Protein AF-A0A2N8BZ71-F1 (afdb_monomer)

Foldseek 3Di:
DDDDDFAFDDFDPVDDDPNHGHQAFQGQTPVGDTDHDPDPVSDPDPDDPPVPPVDDDDD

Secondary structure (DSSP, 8-state):
---S---B----SS-EETTEEPP-TTPBBTTSPBP--SSGGGS--SS------------

Structure (mmCIF, N/CA/C/O backbone):
data_AF-A0A2N8BZ71-F1
#
_entry.id   AF-A0A2N8BZ71-F1
#
loop_
_atom_site.group_PDB
_atom_site.id
_atom_site.type_symbol
_atom_site.label_atom_id
_atom_site.label_alt_id
_atom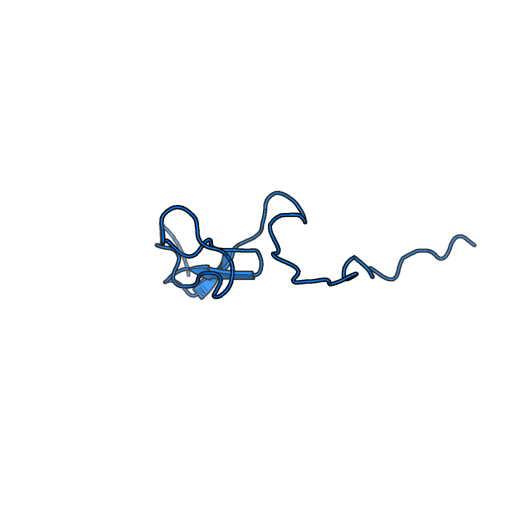_site.label_comp_id
_atom_site.label_asym_id
_atom_site.label_entity_id
_atom_site.label_seq_id
_atom_site.pdbx_PDB_ins_code
_atom_site.Cartn_x
_atom_site.Cartn_y
_atom_site.Cartn_z
_atom_site.occupancy
_atom_site.B_iso_or_equiv
_a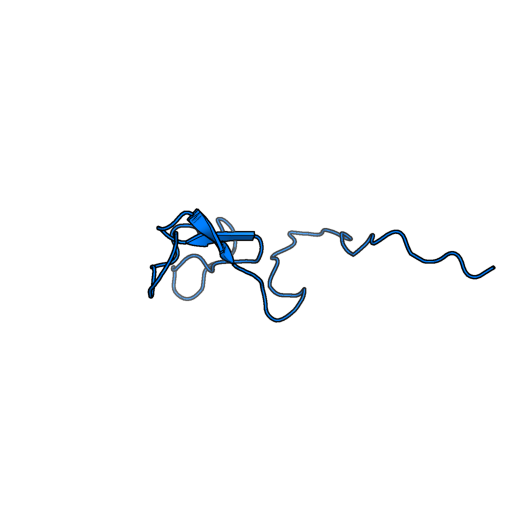tom_site.auth_seq_id
_atom_site.auth_comp_id
_atom_site.auth_asym_id
_atom_site.auth_atom_id
_atom_site.pdbx_PDB_model_num
ATOM 1 N N . MET A 1 1 ? 10.884 -9.245 -13.070 1.00 65.12 1 MET A N 1
ATOM 2 C CA . MET A 1 1 ? 11.102 -7.783 -13.159 1.00 65.12 1 MET A CA 1
ATOM 3 C C . MET A 1 1 ? 9.756 -7.089 -13.033 1.00 65.12 1 MET A C 1
ATOM 5 O O . MET A 1 1 ? 8.873 -7.412 -13.815 1.00 65.12 1 MET A O 1
ATOM 9 N 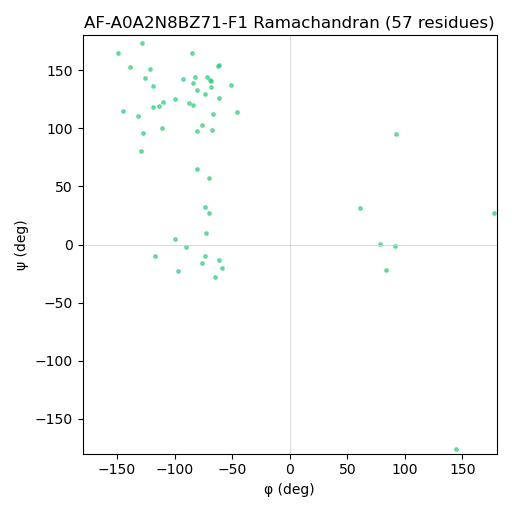N . CYS A 1 2 ? 9.589 -6.170 -12.081 1.00 83.19 2 CYS A N 1
ATOM 10 C CA . CYS A 1 2 ? 8.409 -5.304 -12.005 1.00 83.19 2 CYS A CA 1
ATOM 11 C C . CYS A 1 2 ? 8.530 -4.200 -13.062 1.00 83.19 2 CYS A C 1
ATOM 13 O O . CYS A 1 2 ? 9.313 -3.272 -12.883 1.00 83.19 2 CYS A O 1
ATOM 15 N N . LYS A 1 3 ? 7.816 -4.308 -14.183 1.00 84.62 3 LYS A N 1
ATOM 16 C CA . LYS A 1 3 ? 7.785 -3.269 -15.224 1.00 84.62 3 LYS A CA 1
ATOM 17 C C . LYS A 1 3 ? 6.329 -2.929 -15.523 1.00 84.62 3 LYS A C 1
ATOM 19 O O . LYS A 1 3 ? 5.679 -3.658 -16.260 1.00 84.62 3 LYS A O 1
ATOM 24 N N . GLY A 1 4 ? 5.816 -1.877 -14.893 1.00 88.25 4 GLY A N 1
ATOM 25 C CA . GLY A 1 4 ? 4.421 -1.458 -15.022 1.00 88.25 4 GLY A CA 1
ATOM 26 C C . GLY A 1 4 ? 3.851 -0.904 -13.721 1.00 88.25 4 GLY A C 1
ATOM 27 O O . GLY A 1 4 ? 4.559 -0.771 -12.723 1.00 88.25 4 GLY A O 1
ATOM 28 N N . VAL A 1 5 ? 2.560 -0.588 -13.751 1.00 92.94 5 VAL A N 1
ATOM 29 C CA . VAL A 1 5 ? 1.792 -0.193 -12.569 1.00 92.94 5 VAL A CA 1
ATOM 30 C C . VAL A 1 5 ? 1.253 -1.460 -11.921 1.00 92.94 5 VAL A C 1
ATOM 32 O O . VAL A 1 5 ? 0.540 -2.229 -12.562 1.00 92.94 5 VAL A O 1
ATOM 35 N N . PHE A 1 6 ? 1.598 -1.676 -10.656 1.00 93.81 6 PHE A N 1
ATOM 36 C CA . PHE A 1 6 ? 1.109 -2.808 -9.882 1.00 93.81 6 PHE A CA 1
ATOM 37 C C . PHE A 1 6 ? 0.326 -2.291 -8.683 1.00 93.81 6 PHE A C 1
ATOM 39 O O . PHE A 1 6 ? 0.785 -1.353 -8.027 1.00 93.81 6 PHE A O 1
ATOM 46 N N . PRO A 1 7 ? -0.835 -2.888 -8.378 1.00 93.94 7 PRO A N 1
ATOM 47 C CA . PRO A 1 7 ? -1.577 -2.518 -7.190 1.00 93.94 7 PRO A CA 1
ATOM 48 C C . PRO A 1 7 ? -0.749 -2.812 -5.936 1.00 93.94 7 PRO A C 1
ATOM 50 O O . PRO A 1 7 ? 0.118 -3.695 -5.916 1.00 93.94 7 PRO A O 1
ATOM 53 N N . ILE A 1 8 ? -1.030 -2.056 -4.882 1.00 95.56 8 ILE A N 1
ATOM 54 C CA . ILE A 1 8 ? -0.458 -2.293 -3.564 1.00 95.56 8 ILE A CA 1
ATOM 55 C C . ILE A 1 8 ? -1.142 -3.528 -2.966 1.00 95.56 8 ILE A C 1
ATOM 57 O O . ILE A 1 8 ? -2.367 -3.620 -2.995 1.00 95.56 8 ILE A O 1
ATOM 61 N N . ALA A 1 9 ? -0.357 -4.489 -2.479 1.00 96.25 9 ALA A N 1
ATOM 62 C CA . ALA A 1 9 ? -0.861 -5.767 -1.978 1.00 96.25 9 ALA A CA 1
ATOM 63 C C . ALA A 1 9 ? -1.022 -5.789 -0.450 1.00 96.25 9 ALA A C 1
ATOM 65 O O . ALA A 1 9 ? -1.795 -6.586 0.074 1.00 96.25 9 ALA A O 1
ATOM 66 N N . GLU A 1 10 ? -0.300 -4.921 0.259 1.00 95.88 10 GLU A N 1
ATOM 67 C CA . GLU A 1 10 ? -0.261 -4.872 1.720 1.00 95.88 10 GLU A CA 1
ATOM 68 C C . GLU A 1 10 ? -0.701 -3.502 2.251 1.00 95.88 10 GLU A C 1
ATOM 70 O O . GLU A 1 10 ? -0.506 -2.471 1.608 1.00 95.88 10 GLU A O 1
ATOM 75 N N . GLY A 1 11 ? -1.273 -3.489 3.455 1.00 93.25 11 GLY A N 1
ATOM 76 C CA . GLY A 1 11 ? -1.725 -2.281 4.139 1.00 93.25 11 GLY A CA 1
ATOM 77 C C . GLY A 1 11 ? -1.614 -2.422 5.655 1.00 93.25 11 GLY A C 1
ATOM 78 O O . GLY A 1 11 ? -1.443 -3.520 6.184 1.00 93.25 11 GLY A O 1
ATOM 79 N N . SER A 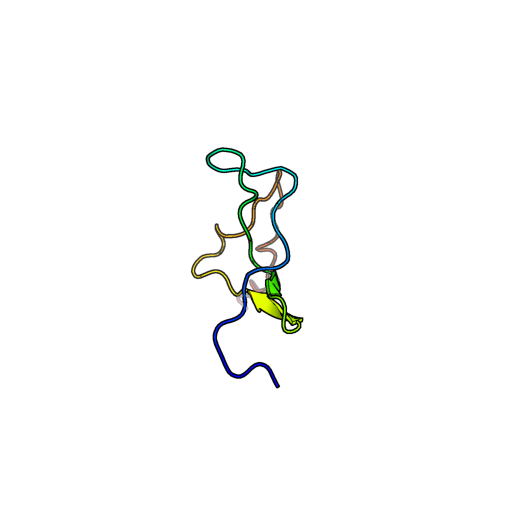1 12 ? -1.695 -1.300 6.365 1.00 91.88 12 SER A N 1
ATOM 80 C CA . SER A 1 12 ? -1.609 -1.270 7.824 1.00 91.88 12 SER A CA 1
ATOM 81 C C . SER A 1 12 ? -2.818 -1.928 8.490 1.00 91.88 12 SER A C 1
ATOM 83 O O . SER A 1 12 ? -3.963 -1.642 8.147 1.00 91.88 12 SER A O 1
ATOM 85 N N . SER A 1 13 ? -2.568 -2.745 9.512 1.00 91.19 13 SER A N 1
ATOM 86 C CA . SER A 1 13 ? -3.616 -3.325 10.361 1.00 91.19 13 SER A CA 1
ATOM 87 C C . SER A 1 13 ? -4.195 -2.336 11.377 1.00 91.19 13 SER A C 1
ATOM 89 O O . SER A 1 13 ? -5.253 -2.590 11.945 1.00 91.19 13 SER A O 1
ATOM 91 N N . THR A 1 14 ? -3.511 -1.218 11.623 1.00 88.69 14 THR A N 1
ATOM 92 C CA . THR A 1 14 ? -3.856 -0.251 12.678 1.00 88.69 14 THR A CA 1
ATOM 93 C C . THR A 1 14 ? -4.220 1.125 12.138 1.00 88.69 14 THR A C 1
ATOM 95 O O . THR A 1 14 ? -4.693 1.971 12.895 1.00 88.69 14 THR A O 1
ATOM 98 N N . TYR A 1 15 ? -4.002 1.369 10.844 1.00 89.88 15 TYR A N 1
ATOM 99 C CA . TYR A 1 15 ? -4.221 2.673 10.237 1.00 89.88 15 TYR A CA 1
ATOM 100 C C . TYR A 1 15 ? -5.032 2.562 8.952 1.00 89.88 15 TYR A C 1
ATOM 102 O O . TYR A 1 15 ? -4.562 2.072 7.924 1.00 89.88 15 TYR A O 1
ATOM 110 N N . THR A 1 16 ? -6.265 3.051 9.028 1.00 93.31 16 THR A N 1
ATOM 111 C CA . THR A 1 16 ? -7.222 3.046 7.925 1.00 93.31 16 THR A CA 1
ATOM 112 C C . THR A 1 16 ? -7.738 4.451 7.663 1.00 93.31 16 THR A C 1
ATOM 114 O O . THR A 1 16 ? -8.016 5.189 8.609 1.00 93.31 16 THR A O 1
ATOM 117 N N . VAL A 1 17 ? -7.968 4.789 6.398 1.00 93.06 17 VAL A N 1
ATOM 118 C CA . VAL A 1 17 ? -8.666 6.015 5.992 1.00 93.06 17 VAL A CA 1
ATOM 119 C C . VAL A 1 17 ? -9.915 5.596 5.230 1.00 93.06 17 VAL A C 1
ATOM 121 O O . VAL A 1 17 ? -9.828 4.884 4.235 1.00 93.06 17 VAL A O 1
ATOM 124 N N . GLY A 1 18 ? -11.094 5.965 5.739 1.00 94.69 18 GLY A N 1
ATOM 125 C CA . GLY A 1 18 ? -12.365 5.533 5.146 1.00 94.69 18 GLY A CA 1
ATOM 126 C C . GLY A 1 18 ? -12.559 4.010 5.140 1.00 94.69 18 GLY A C 1
ATOM 127 O O . GLY A 1 18 ? -13.158 3.476 4.215 1.00 94.69 18 GLY A O 1
ATOM 128 N N . GLY A 1 19 ? -12.006 3.299 6.130 1.00 94.88 19 GLY A N 1
ATOM 129 C CA . GLY A 1 19 ? -12.062 1.833 6.210 1.00 94.88 19 GLY A CA 1
ATOM 130 C C . GLY A 1 19 ? -11.069 1.097 5.302 1.00 94.88 19 GLY A C 1
ATOM 131 O O . GLY A 1 19 ? -11.029 -0.129 5.324 1.00 94.88 19 GLY A O 1
ATOM 132 N N . ILE A 1 20 ? -10.239 1.815 4.540 1.00 94.44 20 ILE A N 1
ATOM 133 C CA . ILE A 1 20 ? -9.205 1.232 3.680 1.00 94.44 20 ILE A CA 1
ATOM 134 C C . ILE A 1 20 ? -7.861 1.315 4.402 1.00 94.44 20 ILE A C 1
ATOM 136 O O . ILE A 1 20 ? -7.445 2.397 4.821 1.00 94.44 20 ILE A O 1
ATOM 140 N N . ALA A 1 21 ? -7.185 0.176 4.549 1.00 94.44 21 ALA A N 1
ATOM 141 C CA . ALA A 1 21 ? -5.853 0.101 5.140 1.00 94.44 21 ALA A CA 1
ATOM 142 C C . ALA A 1 21 ? -4.842 0.916 4.321 1.00 94.44 21 ALA A C 1
ATOM 144 O O . ALA A 1 21 ? -4.692 0.715 3.116 1.00 94.44 21 ALA A O 1
ATOM 145 N N . VAL A 1 22 ? -4.137 1.833 4.984 1.00 92.94 22 VAL A N 1
ATOM 146 C CA . VAL A 1 22 ? -3.119 2.670 4.341 1.00 92.94 22 VAL A CA 1
ATOM 147 C C . VAL A 1 22 ? -1.823 1.881 4.217 1.00 92.94 22 VAL A C 1
ATOM 149 O O . VAL A 1 22 ? -1.369 1.266 5.184 1.00 92.94 22 VAL A O 1
ATOM 152 N N . ALA A 1 23 ? -1.213 1.914 3.037 1.00 93.38 23 ALA A N 1
ATOM 153 C CA . ALA A 1 23 ? 0.085 1.307 2.801 1.00 93.38 23 ALA A CA 1
ATOM 154 C C . ALA A 1 23 ? 1.235 2.214 3.256 1.00 93.38 23 ALA A C 1
ATOM 156 O O . ALA A 1 23 ? 1.161 3.436 3.134 1.00 93.38 23 ALA A O 1
ATOM 157 N N . LEU A 1 24 ? 2.294 1.604 3.777 1.00 91.81 24 LEU A N 1
ATOM 158 C CA . LEU A 1 24 ? 3.397 2.267 4.470 1.00 91.81 24 LEU A CA 1
ATOM 159 C C . LEU A 1 24 ? 4.745 1.840 3.888 1.00 91.81 24 LEU A C 1
ATOM 161 O O . LEU A 1 24 ? 4.816 0.948 3.041 1.00 91.81 24 LEU A O 1
ATOM 165 N N . ASP A 1 25 ? 5.814 2.483 4.351 1.00 90.88 25 ASP A N 1
ATOM 166 C CA . ASP A 1 25 ? 7.181 2.143 3.954 1.00 90.88 25 ASP A CA 1
ATOM 167 C C . ASP A 1 25 ? 7.473 0.638 4.111 1.00 90.88 25 ASP A C 1
ATOM 169 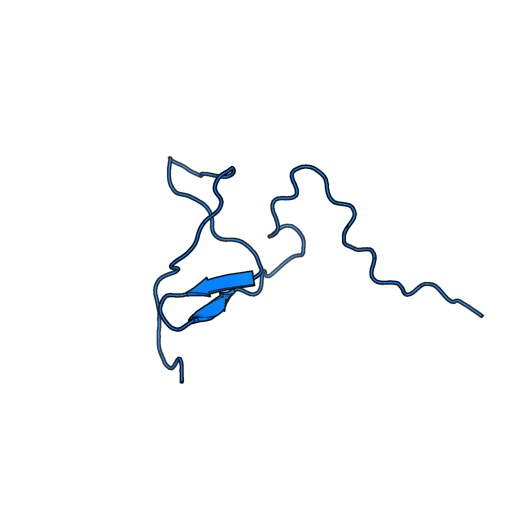O O . ASP A 1 25 ? 7.069 -0.001 5.085 1.00 90.88 25 ASP A O 1
ATOM 173 N N . GLY A 1 26 ? 8.148 0.059 3.118 1.00 91.25 26 GLY A N 1
ATOM 174 C CA . GLY A 1 26 ? 8.546 -1.348 3.108 1.00 91.25 26 GLY A CA 1
ATOM 175 C C . GLY A 1 26 ? 7.477 -2.332 2.619 1.00 91.25 26 GLY A C 1
ATOM 176 O O . GLY A 1 26 ? 7.852 -3.407 2.133 1.00 91.25 26 GLY A O 1
ATOM 177 N N . MET A 1 27 ? 6.191 -1.962 2.663 1.00 94.69 27 MET A N 1
ATOM 178 C CA . MET A 1 27 ? 5.070 -2.811 2.230 1.00 94.69 27 MET A CA 1
ATOM 179 C C . MET A 1 27 ? 5.139 -3.178 0.747 1.00 94.69 27 MET A C 1
ATOM 181 O O . MET A 1 27 ? 5.749 -2.473 -0.062 1.00 94.69 27 MET A O 1
ATOM 185 N N . LYS A 1 28 ? 4.522 -4.301 0.377 1.00 95.19 28 LYS A N 1
ATOM 186 C CA . LYS A 1 28 ? 4.649 -4.891 -0.959 1.00 95.19 28 LYS A CA 1
ATOM 187 C C . LYS A 1 28 ? 3.573 -4.453 -1.945 1.00 95.19 28 LYS A C 1
ATOM 189 O O . LYS A 1 28 ? 2.387 -4.346 -1.643 1.00 95.19 28 LYS A O 1
ATOM 194 N N . THR A 1 29 ? 4.008 -4.281 -3.189 1.00 95.50 29 THR A N 1
ATOM 195 C CA . THR A 1 29 ? 3.141 -4.282 -4.375 1.00 95.50 29 THR A CA 1
ATOM 196 C C . THR A 1 29 ? 2.915 -5.713 -4.868 1.00 95.50 29 THR A C 1
ATOM 198 O O . THR A 1 29 ? 3.680 -6.616 -4.530 1.00 95.50 29 THR A O 1
ATOM 201 N N . ALA A 1 30 ? 1.916 -5.930 -5.726 1.00 95.56 30 ALA A N 1
ATOM 202 C CA . ALA A 1 30 ? 1.593 -7.255 -6.268 1.00 95.56 30 ALA A CA 1
ATOM 203 C C . ALA A 1 30 ? 2.746 -7.926 -7.040 1.00 95.56 30 ALA A C 1
ATOM 205 O O . ALA A 1 30 ? 2.762 -9.143 -7.197 1.00 95.56 30 ALA A O 1
ATOM 206 N N . CYS A 1 31 ? 3.730 -7.156 -7.513 1.00 94.88 31 CYS A N 1
ATOM 207 C CA . CYS A 1 31 ? 4.915 -7.701 -8.175 1.00 94.88 31 CYS A CA 1
ATOM 208 C C . CYS A 1 31 ? 6.080 -8.009 -7.209 1.00 94.88 31 CYS A C 1
ATOM 210 O O . CYS A 1 31 ? 7.133 -8.472 -7.648 1.00 94.88 31 CYS A O 1
ATOM 212 N N . GLY A 1 32 ? 5.921 -7.725 -5.910 1.00 93.12 32 GLY A N 1
ATOM 213 C CA . GLY A 1 32 ? 6.911 -7.973 -4.857 1.00 93.12 32 GLY A CA 1
ATOM 214 C C . GLY A 1 32 ? 7.876 -6.814 -4.568 1.00 93.12 32 GLY A C 1
ATOM 215 O O . GLY A 1 32 ? 8.709 -6.925 -3.660 1.00 93.12 32 GLY A O 1
ATOM 216 N N . ALA A 1 33 ? 7.775 -5.690 -5.290 1.00 93.88 33 ALA A N 1
ATOM 217 C CA . ALA A 1 33 ? 8.551 -4.487 -4.981 1.00 93.88 33 ALA A CA 1
ATOM 218 C C . ALA A 1 33 ? 8.074 -3.851 -3.666 1.00 93.88 33 ALA A C 1
ATOM 220 O O . ALA A 1 33 ? 6.869 -3.826 -3.408 1.00 93.88 33 ALA A O 1
ATOM 221 N N . SER A 1 34 ? 9.014 -3.336 -2.867 1.00 93.19 34 SER A N 1
ATOM 222 C CA . SER A 1 34 ? 8.711 -2.574 -1.648 1.00 93.19 34 SER A CA 1
ATOM 223 C C . SER A 1 34 ? 8.430 -1.110 -1.963 1.00 93.19 34 SER A C 1
ATOM 225 O O . SER A 1 34 ? 9.138 -0.501 -2.766 1.00 93.19 34 SER A O 1
ATOM 227 N N . LEU A 1 35 ? 7.424 -0.555 -1.295 1.00 91.19 35 LEU A N 1
ATOM 228 C CA . LEU A 1 35 ? 7.155 0.874 -1.283 1.00 91.19 35 LEU A CA 1
ATOM 229 C C . LEU A 1 35 ? 8.267 1.610 -0.534 1.00 91.19 35 LEU A C 1
ATOM 231 O O . LEU A 1 35 ? 8.746 1.140 0.497 1.00 91.19 35 LEU A O 1
ATOM 235 N N . ILE A 1 36 ? 8.644 2.772 -1.059 1.00 90.12 36 ILE A N 1
ATOM 236 C CA . ILE A 1 36 ? 9.546 3.719 -0.408 1.00 90.12 36 ILE A CA 1
ATOM 237 C C . ILE A 1 36 ? 8.709 4.953 -0.107 1.00 90.12 36 ILE A C 1
ATOM 239 O O . ILE A 1 36 ? 8.151 5.557 -1.027 1.00 90.12 36 ILE A O 1
ATOM 243 N N . ALA A 1 37 ? 8.585 5.309 1.167 1.00 87.00 37 ALA A N 1
ATOM 244 C CA . ALA A 1 37 ? 7.845 6.502 1.547 1.00 87.00 37 ALA A CA 1
ATOM 245 C C . ALA A 1 37 ? 8.613 7.777 1.166 1.00 87.00 37 ALA A C 1
ATOM 247 O O . ALA A 1 37 ? 9.836 7.845 1.286 1.00 87.00 37 ALA A O 1
ATOM 248 N N . SER A 1 38 ? 7.883 8.819 0.763 1.00 83.19 38 SER A N 1
ATOM 249 C CA . SER A 1 38 ? 8.478 10.131 0.467 1.00 83.19 38 SER A CA 1
ATOM 250 C C . SER A 1 38 ? 9.085 10.800 1.707 1.00 83.19 38 SER A C 1
ATOM 252 O O . SER A 1 38 ? 10.034 11.566 1.586 1.00 83.19 38 SER A O 1
ATOM 254 N N . ASP A 1 39 ? 8.553 10.496 2.895 1.00 80.00 39 ASP A N 1
ATOM 255 C CA . ASP A 1 39 ? 8.977 11.041 4.187 1.00 80.00 39 ASP A CA 1
ATOM 256 C C . ASP A 1 39 ? 8.994 9.936 5.260 1.00 80.00 39 ASP A C 1
ATOM 258 O O . ASP A 1 39 ? 8.170 9.018 5.204 1.00 80.00 39 ASP A O 1
ATOM 262 N N . PRO A 1 40 ? 9.831 10.049 6.314 1.00 68.38 40 PRO A N 1
ATOM 263 C CA . PRO A 1 40 ? 9.890 9.077 7.414 1.00 68.38 40 PRO A CA 1
ATOM 264 C C . PRO A 1 40 ? 8.573 8.950 8.199 1.00 68.38 40 PRO A C 1
ATOM 266 O O . PRO A 1 40 ? 8.395 8.003 8.959 1.00 68.38 40 PRO A O 1
ATOM 269 N N . LYS A 1 41 ? 7.629 9.882 8.004 1.00 63.84 41 LYS A N 1
ATOM 270 C CA . LYS A 1 41 ? 6.263 9.827 8.550 1.00 63.84 41 LYS A CA 1
ATOM 271 C C . LYS A 1 41 ? 5.369 8.796 7.847 1.00 63.84 41 LYS A C 1
ATOM 273 O O . LYS A 1 41 ? 4.283 8.516 8.338 1.00 63.84 41 LYS A O 1
ATOM 278 N N . GLY A 1 42 ? 5.816 8.218 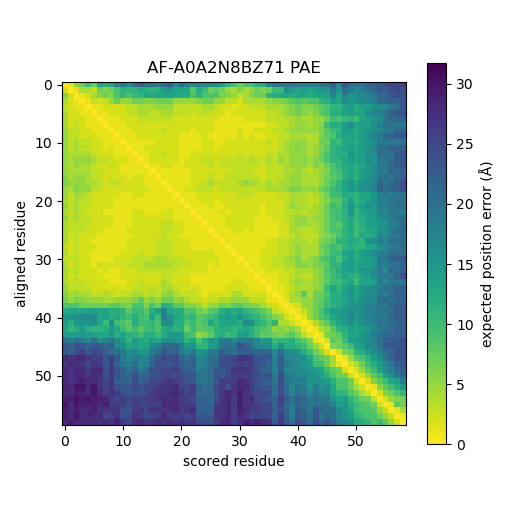6.728 1.00 62.16 42 GLY A N 1
ATOM 279 C CA . GLY A 1 42 ? 5.156 7.101 6.045 1.00 62.16 42 GLY A CA 1
ATOM 280 C C . GLY A 1 42 ? 5.287 5.753 6.763 1.00 62.16 42 GLY A C 1
ATOM 281 O O . GLY A 1 42 ? 4.934 4.729 6.188 1.00 62.16 42 GLY A O 1
ATOM 282 N N . ALA A 1 43 ? 5.790 5.740 7.999 1.00 63.94 43 ALA A N 1
ATOM 283 C CA . ALA A 1 43 ? 5.727 4.610 8.912 1.00 63.94 43 ALA A CA 1
ATOM 284 C C . ALA A 1 43 ? 4.760 4.945 10.060 1.00 63.94 43 ALA A C 1
ATOM 286 O O . ALA A 1 43 ? 4.960 5.929 10.776 1.00 63.94 43 ALA A O 1
ATOM 287 N N . VAL A 1 44 ? 3.722 4.124 10.268 1.00 59.91 44 VAL A N 1
ATOM 288 C CA . VAL A 1 44 ? 2.895 4.226 11.480 1.00 59.91 44 VAL A CA 1
ATOM 289 C C . VAL A 1 44 ? 3.626 3.525 12.607 1.00 59.91 44 VAL A C 1
ATOM 291 O O . VAL A 1 44 ? 3.623 2.306 12.748 1.00 59.91 44 VAL A O 1
ATOM 294 N N . ILE A 1 45 ? 4.314 4.323 13.404 1.00 60.53 45 ILE A N 1
ATOM 295 C CA . ILE A 1 45 ? 4.907 3.838 14.632 1.00 60.53 45 ILE A CA 1
ATOM 296 C C . ILE A 1 45 ? 3.811 3.882 15.699 1.00 60.53 45 ILE A C 1
ATOM 298 O O . ILE A 1 45 ? 3.303 4.949 16.032 1.00 60.53 45 ILE A O 1
ATOM 302 N N . SER A 1 46 ? 3.450 2.753 16.305 1.00 53.59 46 SER A N 1
ATOM 303 C CA . SER A 1 46 ? 2.652 2.760 17.541 1.00 53.59 46 SER A CA 1
ATOM 304 C C . SER A 1 46 ? 3.498 3.202 18.752 1.00 53.59 46 SER A C 1
ATOM 306 O O . SER A 1 46 ? 3.246 2.741 19.857 1.00 53.59 46 SER A O 1
ATOM 308 N N . TRP A 1 47 ? 4.486 4.092 18.530 1.00 51.88 47 TRP A N 1
ATOM 309 C CA . TRP A 1 47 ? 5.695 4.405 19.318 1.00 51.88 47 TRP A CA 1
ATOM 310 C C . TRP A 1 47 ? 6.951 3.599 18.908 1.00 51.88 47 TRP A C 1
ATOM 312 O O . TRP A 1 47 ? 7.172 2.485 19.369 1.00 51.88 47 TRP A O 1
ATOM 322 N N . GLN A 1 48 ? 7.807 4.162 18.041 1.00 50.62 48 GLN A N 1
ATOM 323 C CA . GLN A 1 48 ? 9.143 3.629 17.732 1.00 50.62 48 GLN A CA 1
ATOM 324 C C . GLN A 1 48 ? 10.158 4.762 17.476 1.00 50.62 48 GLN A C 1
ATOM 326 O O . GLN A 1 48 ? 10.064 5.458 16.464 1.00 50.62 48 GLN A O 1
ATOM 331 N N . PRO A 1 49 ? 11.181 4.926 18.328 1.00 49.62 49 PRO A N 1
ATOM 332 C CA . PRO A 1 49 ? 12.328 5.790 18.070 1.00 49.62 49 PRO A CA 1
ATOM 333 C C . PRO A 1 49 ? 13.329 5.069 17.146 1.00 49.62 49 PRO A C 1
ATOM 335 O O . PRO A 1 49 ? 14.433 4.716 17.554 1.00 49.62 49 PRO A O 1
ATOM 338 N N . SER A 1 50 ? 12.940 4.774 15.901 1.00 56.72 50 SER A N 1
ATOM 339 C CA . SER A 1 50 ? 13.757 3.975 14.969 1.00 56.72 50 SER A CA 1
ATOM 340 C C . SER A 1 50 ? 14.542 4.788 13.935 1.00 56.72 50 SER A C 1
ATOM 342 O O . SER A 1 50 ? 15.347 4.214 13.205 1.00 56.72 50 SER A O 1
ATOM 344 N N . THR A 1 51 ? 14.520 6.125 13.996 1.00 54.72 51 THR A N 1
ATOM 345 C CA . THR A 1 51 ? 15.648 6.947 13.506 1.00 54.72 51 THR A CA 1
ATOM 346 C C . THR A 1 51 ? 16.889 6.828 14.403 1.00 54.72 51 THR A C 1
ATOM 348 O O . THR A 1 51 ? 17.747 7.705 14.399 1.00 54.72 51 THR A O 1
ATOM 351 N N . SER A 1 52 ? 17.073 5.703 15.104 1.00 56.12 52 SER A N 1
ATOM 352 C CA . SER A 1 52 ? 18.390 5.234 15.544 1.00 56.12 52 SER A CA 1
ATOM 353 C C . SER A 1 52 ? 19.204 4.760 14.329 1.00 56.12 52 SER A C 1
ATOM 355 O O . SER A 1 52 ? 19.682 3.628 14.244 1.00 56.12 52 SER A O 1
ATOM 357 N N . ARG A 1 53 ? 19.398 5.661 13.358 1.00 57.62 53 ARG A N 1
ATOM 358 C CA . ARG A 1 53 ? 20.632 5.658 12.586 1.00 57.62 53 ARG A CA 1
ATOM 359 C C . ARG A 1 53 ? 21.713 6.071 13.573 1.00 57.62 53 ARG A C 1
ATOM 361 O O . ARG A 1 53 ? 21.887 7.247 13.871 1.00 57.62 53 ARG A O 1
ATOM 368 N N . AR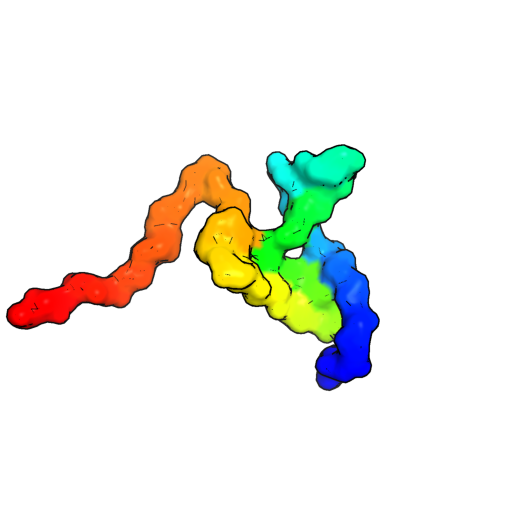G A 1 54 ? 22.421 5.075 14.107 1.00 62.09 54 ARG A N 1
ATOM 369 C CA . ARG A 1 54 ? 23.750 5.275 14.687 1.00 62.09 54 ARG A CA 1
ATOM 370 C C . ARG A 1 54 ? 24.550 6.135 13.711 1.00 62.09 54 ARG A C 1
ATOM 372 O O . ARG A 1 54 ? 24.791 5.716 12.583 1.00 62.09 54 ARG A O 1
ATOM 379 N N . GLY A 1 55 ? 24.892 7.344 14.136 1.00 52.44 55 GLY A N 1
ATOM 380 C CA . GLY A 1 55 ? 2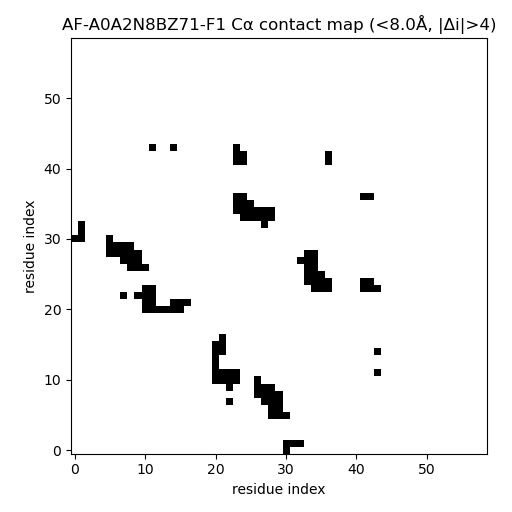5.553 8.315 13.275 1.00 52.44 55 GLY A CA 1
ATOM 381 C C . GLY A 1 55 ? 25.818 9.666 13.927 1.00 52.44 55 GLY A C 1
ATOM 382 O O . GLY A 1 55 ? 25.902 10.655 13.214 1.00 52.44 55 GLY A O 1
ATOM 383 N N . ILE A 1 56 ? 25.965 9.729 15.254 1.00 58.25 56 ILE A N 1
ATOM 384 C CA . ILE A 1 56 ? 26.753 10.790 15.881 1.00 58.25 56 ILE A CA 1
ATOM 385 C C . ILE A 1 56 ? 28.004 10.130 16.455 1.00 58.25 56 ILE A C 1
ATOM 387 O O . ILE A 1 56 ? 27.997 9.461 17.484 1.00 58.25 56 ILE A O 1
ATOM 391 N N . ARG A 1 57 ? 29.089 10.269 15.703 1.00 54.41 57 ARG A N 1
ATOM 392 C CA . ARG A 1 57 ? 30.436 10.332 16.249 1.00 54.41 57 ARG A CA 1
ATOM 393 C C . ARG A 1 57 ? 31.054 11.571 15.616 1.00 54.41 57 A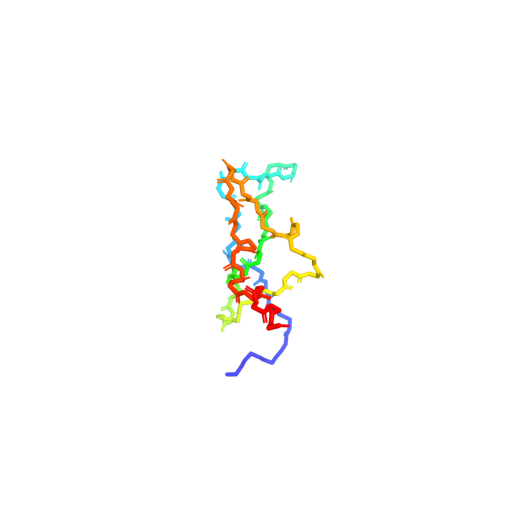RG A C 1
ATOM 395 O O . ARG A 1 57 ? 31.722 11.465 14.594 1.00 54.41 57 ARG A O 1
ATOM 402 N N . LEU A 1 58 ? 30.734 12.743 16.170 1.00 47.22 58 LEU A N 1
ATOM 403 C CA . LEU A 1 58 ? 31.660 13.863 16.052 1.00 47.22 58 LEU A CA 1
ATOM 404 C C . LEU A 1 58 ? 32.884 13.453 16.875 1.00 47.22 58 LEU A C 1
ATOM 406 O O . LEU A 1 58 ? 32.764 13.218 18.078 1.00 47.22 58 LEU A O 1
ATOM 410 N N . LEU A 1 59 ? 33.998 13.231 16.179 1.00 59.31 59 LEU A N 1
ATOM 411 C CA . LEU A 1 59 ? 35.321 13.376 16.777 1.00 59.31 59 LEU A CA 1
ATOM 412 C C . LEU A 1 59 ? 35.542 14.855 17.099 1.00 59.31 59 LEU A C 1
ATOM 414 O O . LEU A 1 59 ? 35.053 15.688 16.300 1.00 59.31 59 LEU A O 1
#

Sequence (59 aa):
MCKGVFPIAEGSSTYTVGGIAVALDGMKTACGASLIASDPKGAVISWQPSTSRRGIRLL

Radius of gyration: 14.83 Å; Cα contacts (8 Å, |Δi|>4): 63; chains: 1; bounding box: 48×22×34 Å

Mean predicted aligned error: 10.07 Å

pLDDT: mean 79.67, std 17.05, range [47.22, 96.25]

Solvent-accessible surface area (backbone atoms only — not comparable to full-atom values): 4034 Å² total; per-residue (Å²): 132,85,82,79,92,63,60,74,68,46,53,39,94,88,43,60,62,95,86,41,52,43,66,40,50,64,36,35,26,70,70,67,52,61,42,79,50,95,47,86,77,37,50,91,60,97,79,66,87,71,84,68,66,86,77,84,78,82,126